Protein AF-A0A9J7DII1-F1 (afdb_monomer)

Solvent-accessible surface area (backbone atoms only — not comparable to full-atom values): 7052 Å² total; per-residue (Å²): 116,86,86,65,95,53,100,43,70,68,60,36,52,50,51,50,50,59,45,67,70,37,94,62,54,35,70,43,43,63,63,62,59,61,94,81,24,50,69,51,42,53,53,52,48,50,48,67,77,57,38,48,88,72,51,88,47,69,65,64,27,51,51,55,48,55,54,41,68,74,36,46,54,53,88,28,40,59,59,87,52,95,58,27,72,67,19,47,59,48,37,41,60,67,76,62,31,59,71,74,48,93,64,71,86,69,74,78,68,82,83,83,74,88,133

Secondary structure (DSSP, 8-state):
-----SS-HHHHHHHHHHHHTSTT--SBS----TTT-HHHHHHHHHHHHS-TTT---HHHHHHHHHHHHHSTTTT-B--SSTTHHHHHHHHHHHHS-TTTS-----------S--

Mean predicted aligned error: 11.06 Å

Foldseek 3Di:
DDDDPDPDPVVRVVVVVVLVPDPLAAQFLDADPCVVGVQSVVLLVLCVVQQLVPPPDLVSSVVNLVVLVVHNCQNHDADPDPCRVVRVVSVCSRVVRPSPDPPPPPVPPPPPDDD

Radius of gyration: 17.5 Å; Cα contacts (8 Å, |Δi|>4): 100; chains: 1; bounding box: 32×46×57 Å

Structure (mmCIF, N/CA/C/O backbone):
data_AF-A0A9J7DII1-F1
#
_entry.id   AF-A0A9J7DII1-F1
#
loop_
_atom_site.group_PDB
_atom_site.id
_atom_site.type_symbol
_atom_site.label_atom_id
_atom_site.label_alt_id
_atom_site.label_comp_id
_atom_site.label_asym_id
_atom_site.label_entity_id
_atom_site.label_seq_id
_atom_site.pdbx_PDB_ins_code
_atom_site.Cartn_x
_atom_site.Cartn_y
_atom_site.Cartn_z
_atom_site.occupancy
_atom_site.B_iso_or_equiv
_atom_site.auth_seq_id
_atom_site.auth_comp_id
_atom_site.auth_asym_id
_atom_site.auth_atom_id
_atom_site.pdbx_PDB_model_num
ATOM 1 N N . MET A 1 1 ? 17.435 -5.331 -2.290 1.00 52.09 1 MET A N 1
ATOM 2 C CA . MET A 1 1 ? 17.620 -6.429 -1.319 1.00 52.09 1 MET A CA 1
ATOM 3 C C . MET A 1 1 ? 16.309 -6.612 -0.575 1.00 52.09 1 MET A C 1
ATOM 5 O O . MET A 1 1 ? 15.732 -5.611 -0.170 1.00 52.09 1 MET A O 1
ATOM 9 N N . VAL A 1 2 ? 15.807 -7.845 -0.491 1.00 60.12 2 VAL A N 1
ATOM 10 C CA . VAL A 1 2 ? 14.601 -8.210 0.274 1.00 60.12 2 VAL A CA 1
ATOM 11 C C . VAL A 1 2 ? 15.051 -8.577 1.688 1.00 60.12 2 VAL A C 1
ATOM 13 O O . VAL A 1 2 ? 16.048 -9.282 1.823 1.00 60.12 2 VAL A O 1
ATOM 16 N N . SER A 1 3 ? 14.366 -8.080 2.721 1.00 61.62 3 SER A N 1
ATOM 17 C CA . SER A 1 3 ? 14.658 -8.441 4.114 1.00 61.62 3 SER A CA 1
ATOM 18 C C . SER A 1 3 ? 13.784 -9.617 4.545 1.00 61.62 3 SER A C 1
ATOM 20 O O . SER A 1 3 ? 12.602 -9.663 4.213 1.00 61.62 3 SER A O 1
ATOM 22 N N . CYS A 1 4 ? 14.371 -10.568 5.265 1.00 69.00 4 CYS A N 1
ATOM 23 C CA . CYS A 1 4 ? 13.738 -11.822 5.657 1.00 69.00 4 CYS A CA 1
ATOM 24 C C . CYS A 1 4 ? 13.708 -11.941 7.177 1.00 69.00 4 CYS A C 1
ATOM 26 O O . CYS A 1 4 ? 14.753 -11.867 7.816 1.00 69.00 4 CYS A O 1
ATOM 28 N N . SER A 1 5 ? 12.538 -12.211 7.756 1.00 69.38 5 SER A N 1
ATOM 29 C CA . SER A 1 5 ? 12.412 -12.477 9.199 1.00 69.38 5 SER A CA 1
ATOM 30 C C . SER A 1 5 ? 12.764 -13.921 9.582 1.00 69.38 5 SER A C 1
ATOM 32 O O . SER A 1 5 ? 12.849 -14.245 10.762 1.00 69.38 5 SER A O 1
ATOM 34 N N . THR A 1 6 ? 12.952 -14.816 8.605 1.00 72.75 6 THR A N 1
ATOM 35 C CA . THR A 1 6 ? 13.271 -16.228 8.856 1.00 72.75 6 THR A CA 1
ATOM 36 C C . THR A 1 6 ? 14.778 -16.436 8.997 1.00 72.75 6 THR A C 1
ATOM 38 O O . THR A 1 6 ? 15.531 -15.990 8.135 1.00 72.75 6 THR A O 1
ATOM 41 N N . VAL A 1 7 ? 15.212 -17.231 9.980 1.00 75.06 7 VAL A N 1
ATOM 42 C CA . VAL A 1 7 ? 16.637 -17.568 10.214 1.00 75.06 7 VAL A CA 1
ATOM 43 C C . VAL A 1 7 ? 17.306 -18.364 9.083 1.00 75.06 7 VAL A C 1
ATOM 45 O O . VAL A 1 7 ? 18.520 -18.522 9.070 1.00 75.06 7 VAL A O 1
ATOM 48 N N . THR A 1 8 ? 16.534 -18.887 8.129 1.00 84.50 8 THR A N 1
ATOM 49 C CA . THR A 1 8 ? 17.044 -19.676 6.998 1.00 84.50 8 THR A CA 1
ATOM 50 C C . THR A 1 8 ? 16.714 -18.998 5.676 1.00 84.50 8 THR A C 1
ATOM 52 O O . THR A 1 8 ? 15.547 -18.879 5.304 1.00 84.50 8 THR A O 1
ATOM 55 N N . VAL A 1 9 ? 17.753 -18.614 4.930 1.00 83.56 9 VAL A N 1
ATOM 56 C CA . VAL A 1 9 ? 17.637 -17.954 3.616 1.00 83.56 9 VAL A CA 1
ATOM 57 C C . VAL A 1 9 ? 16.759 -18.763 2.657 1.00 83.56 9 VAL A C 1
ATOM 59 O O . VAL A 1 9 ? 15.897 -18.199 1.985 1.00 83.56 9 VAL A O 1
ATOM 62 N N . THR A 1 10 ? 16.885 -20.091 2.672 1.00 84.44 10 THR A N 1
ATOM 63 C CA . THR A 1 10 ? 16.090 -21.001 1.836 1.00 84.44 10 THR A CA 1
ATOM 64 C C . THR A 1 10 ? 14.592 -20.923 2.134 1.00 84.44 10 THR A C 1
ATOM 66 O O . THR A 1 10 ? 13.782 -20.923 1.208 1.00 84.44 10 THR A O 1
ATOM 69 N N . LYS A 1 11 ? 14.202 -20.805 3.414 1.00 80.38 11 LYS A N 1
ATOM 70 C CA . LYS A 1 11 ? 12.791 -20.652 3.806 1.00 80.38 11 LYS A CA 1
ATOM 71 C C . LYS A 1 11 ? 12.253 -19.291 3.384 1.00 80.38 11 LYS A C 1
ATOM 73 O O . LYS A 1 11 ? 11.135 -19.219 2.882 1.00 80.38 11 LYS A O 1
ATOM 78 N N . CYS A 1 12 ? 13.061 -18.238 3.504 1.00 84.69 12 CYS A N 1
ATOM 79 C CA . CYS A 1 12 ? 12.670 -16.930 2.996 1.00 84.69 12 CYS A CA 1
ATOM 80 C C . CYS A 1 12 ? 12.473 -16.931 1.478 1.00 84.69 12 CYS A C 1
ATOM 82 O O . CYS A 1 12 ? 11.464 -16.437 0.993 1.00 84.69 12 CYS A O 1
ATOM 84 N N . GLN A 1 13 ? 13.402 -17.510 0.716 1.00 83.50 13 GLN A N 1
ATOM 85 C CA . GLN A 1 13 ? 13.286 -17.583 -0.742 1.00 83.50 13 GLN A CA 1
ATOM 86 C C . GLN A 1 13 ? 12.101 -18.446 -1.185 1.00 83.50 13 GLN A C 1
ATOM 88 O O . GLN A 1 13 ? 11.449 -18.113 -2.171 1.00 83.50 13 GLN A O 1
ATOM 93 N N . ALA A 1 14 ? 11.792 -19.533 -0.470 1.00 85.44 14 ALA A N 1
ATOM 94 C CA . ALA A 1 14 ? 10.582 -20.317 -0.711 1.00 85.44 14 ALA A CA 1
ATOM 95 C C . ALA A 1 14 ? 9.315 -19.484 -0.462 1.00 85.44 14 ALA A C 1
ATOM 97 O O . ALA A 1 14 ? 8.473 -19.400 -1.350 1.00 85.44 14 ALA A O 1
ATOM 98 N N . ALA A 1 15 ? 9.222 -18.796 0.681 1.00 82.31 15 ALA A N 1
ATOM 99 C CA . ALA A 1 15 ? 8.095 -17.915 0.988 1.00 82.31 15 ALA A CA 1
ATOM 100 C C . ALA A 1 15 ? 7.958 -16.775 -0.034 1.00 82.31 15 ALA A C 1
ATOM 102 O O . ALA A 1 15 ? 6.862 -16.517 -0.520 1.00 82.31 15 ALA A O 1
ATOM 103 N N . LEU A 1 16 ? 9.069 -16.139 -0.419 1.00 79.00 16 LEU A N 1
ATOM 104 C CA . LEU A 1 16 ? 9.085 -15.085 -1.430 1.00 79.00 16 LEU A CA 1
ATOM 105 C C . LEU A 1 16 ? 8.610 -15.603 -2.791 1.00 79.00 16 LEU A C 1
ATOM 107 O O . LEU A 1 16 ? 7.831 -14.918 -3.440 1.00 79.00 16 LEU A O 1
ATOM 111 N N . ARG A 1 17 ? 9.026 -16.805 -3.210 1.00 82.56 17 ARG A N 1
ATOM 112 C CA . ARG A 1 17 ? 8.556 -17.415 -4.464 1.00 82.56 17 ARG A CA 1
ATOM 113 C C . ARG A 1 17 ? 7.064 -17.727 -4.427 1.00 82.56 17 ARG A C 1
ATOM 115 O O . ARG A 1 17 ? 6.372 -17.427 -5.392 1.00 82.56 17 ARG A O 1
ATOM 122 N N . THR A 1 18 ? 6.565 -18.270 -3.319 1.00 81.06 18 THR A N 1
ATOM 123 C CA . THR A 1 18 ? 5.128 -18.517 -3.137 1.00 81.06 18 THR A CA 1
ATOM 124 C C . THR A 1 18 ? 4.331 -17.217 -3.188 1.00 81.06 18 THR A C 1
ATOM 126 O O . THR A 1 18 ? 3.301 -17.159 -3.851 1.00 81.06 18 THR A O 1
ATOM 129 N N . LEU A 1 19 ? 4.828 -16.159 -2.542 1.00 75.94 19 LEU A N 1
ATOM 130 C CA . LEU A 1 19 ? 4.216 -14.836 -2.597 1.00 75.94 19 LEU A CA 1
ATOM 131 C C . LEU A 1 19 ? 4.237 -14.279 -4.027 1.00 75.94 19 LEU A C 1
ATOM 133 O O . LEU A 1 19 ? 3.196 -13.907 -4.544 1.00 75.94 19 LEU A O 1
ATOM 137 N N . GLN A 1 20 ? 5.384 -14.306 -4.708 1.00 74.69 20 GLN A N 1
ATOM 138 C CA . GLN A 1 20 ? 5.542 -13.822 -6.087 1.00 74.69 20 GLN A CA 1
ATOM 139 C C . GLN A 1 20 ? 4.700 -14.571 -7.124 1.00 74.69 20 GLN A C 1
ATOM 141 O O . GLN A 1 20 ? 4.393 -13.998 -8.166 1.00 74.69 20 GLN A O 1
ATOM 146 N N . ALA A 1 21 ? 4.326 -15.822 -6.856 1.00 79.38 21 ALA A N 1
ATOM 147 C CA . ALA A 1 21 ? 3.450 -16.604 -7.725 1.00 79.3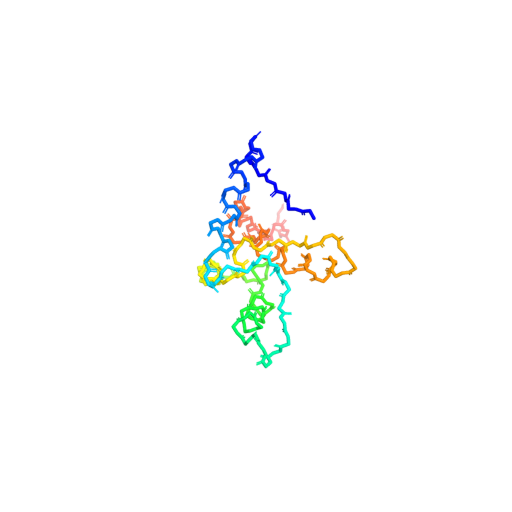8 21 ALA A CA 1
ATOM 148 C C . ALA A 1 21 ? 1.970 -16.190 -7.629 1.00 79.38 21 ALA A C 1
ATOM 150 O O . ALA A 1 21 ? 1.166 -16.581 -8.474 1.00 79.38 21 ALA A O 1
ATOM 151 N N . PHE A 1 22 ? 1.587 -15.411 -6.615 1.00 74.69 22 PHE A N 1
ATOM 152 C CA . PHE A 1 22 ? 0.216 -14.945 -6.461 1.00 74.69 22 PHE A CA 1
ATOM 153 C C . PHE A 1 22 ? -0.044 -13.761 -7.399 1.00 74.69 22 PHE A C 1
ATOM 155 O O . PHE A 1 22 ? 0.668 -12.760 -7.346 1.00 74.69 22 PHE A O 1
ATOM 162 N N . GLN A 1 23 ? -1.090 -13.836 -8.231 1.00 67.19 23 GLN A N 1
ATOM 163 C CA . GLN A 1 23 ? -1.341 -12.818 -9.266 1.00 67.19 23 GLN A CA 1
ATOM 164 C C . GLN A 1 23 ? -1.576 -11.406 -8.707 1.00 67.19 23 GLN A C 1
ATOM 166 O O . GLN A 1 23 ? -1.412 -10.419 -9.418 1.00 67.19 23 GLN A O 1
ATOM 171 N N . PHE A 1 24 ? -1.956 -11.310 -7.432 1.00 67.31 24 PHE A N 1
ATOM 172 C CA . PHE A 1 24 ? -2.195 -10.046 -6.743 1.00 67.31 24 PHE A CA 1
ATOM 173 C C . PHE A 1 24 ? -1.053 -9.650 -5.802 1.00 67.31 24 PHE A C 1
ATOM 175 O O . PHE A 1 24 ? -1.149 -8.628 -5.125 1.00 67.31 24 PHE A O 1
ATOM 182 N N . PHE A 1 25 ? 0.025 -10.435 -5.713 1.00 66.88 25 PHE A N 1
ATOM 183 C CA . PHE A 1 25 ? 1.145 -10.072 -4.857 1.00 66.88 25 PHE A CA 1
ATOM 184 C C . PHE A 1 25 ? 1.920 -8.916 -5.467 1.00 66.88 25 PHE A C 1
ATOM 186 O O . PHE A 1 25 ? 2.495 -9.011 -6.554 1.00 66.88 25 PHE A O 1
ATOM 193 N N . ARG A 1 26 ? 1.964 -7.812 -4.722 1.00 73.50 26 ARG A N 1
ATOM 194 C CA . ARG A 1 26 ? 2.692 -6.614 -5.109 1.00 73.50 26 ARG A CA 1
ATOM 195 C C . ARG A 1 26 ? 3.956 -6.494 -4.275 1.00 73.50 26 ARG A C 1
ATOM 197 O O . ARG A 1 26 ? 3.903 -6.079 -3.119 1.00 73.50 26 ARG A O 1
ATOM 204 N N . PRO A 1 27 ? 5.128 -6.801 -4.855 1.00 78.62 27 PRO A N 1
ATOM 205 C CA . PRO A 1 27 ? 6.363 -6.772 -4.094 1.00 78.62 27 PRO A CA 1
ATOM 206 C C . PRO A 1 27 ? 6.760 -5.345 -3.727 1.00 78.62 27 PRO A C 1
ATOM 208 O O . PRO A 1 27 ? 7.585 -5.174 -2.850 1.00 78.62 27 PRO A O 1
ATOM 211 N N . THR A 1 28 ? 6.227 -4.302 -4.368 1.00 86.25 28 THR A N 1
ATOM 212 C CA . THR A 1 28 ? 6.617 -2.924 -4.062 1.00 86.25 28 THR A CA 1
ATOM 213 C C . THR A 1 28 ? 5.444 -2.039 -3.687 1.00 86.25 28 THR A C 1
ATOM 215 O O . THR A 1 28 ? 4.366 -2.159 -4.260 1.00 86.25 28 THR A O 1
ATOM 218 N N . CYS A 1 29 ? 5.677 -1.110 -2.754 1.00 88.50 29 CYS A N 1
ATOM 219 C CA . CYS A 1 29 ? 4.700 -0.081 -2.396 1.00 88.50 29 CYS A CA 1
ATOM 220 C C . CYS A 1 29 ? 4.562 1.009 -3.478 1.00 88.50 29 CYS A C 1
ATOM 222 O O . CYS A 1 29 ? 3.859 1.993 -3.276 1.00 88.50 29 CYS A O 1
ATOM 224 N N . LEU A 1 30 ? 5.271 0.888 -4.606 1.00 90.00 30 LEU A N 1
ATOM 225 C CA . LEU A 1 30 ? 5.165 1.798 -5.741 1.00 90.00 30 LEU A CA 1
ATOM 226 C C . LEU A 1 30 ? 4.048 1.342 -6.687 1.00 90.00 30 LEU A C 1
ATOM 228 O O . LEU A 1 30 ? 4.088 0.234 -7.221 1.00 90.00 30 LEU A O 1
ATOM 232 N N . CYS A 1 31 ? 3.086 2.226 -6.942 1.00 88.62 31 CYS A N 1
ATOM 233 C CA . CYS A 1 31 ? 2.113 2.038 -8.014 1.00 88.62 31 CYS A CA 1
ATOM 234 C C . CYS A 1 31 ? 2.712 2.444 -9.363 1.00 88.62 31 CYS A C 1
ATOM 236 O O . CYS A 1 31 ? 3.533 3.367 -9.431 1.00 88.62 31 CYS A O 1
ATOM 238 N N . LYS A 1 32 ? 2.288 1.765 -10.433 1.00 87.38 32 LYS A N 1
ATOM 239 C CA . LYS A 1 32 ? 2.562 2.207 -11.806 1.00 87.38 32 LYS A CA 1
ATOM 240 C C . LYS A 1 32 ? 1.635 3.377 -12.158 1.00 87.38 32 LYS A C 1
ATOM 242 O O . LYS A 1 32 ? 0.882 3.865 -11.313 1.00 87.38 32 LYS A O 1
ATOM 247 N N . GLU A 1 33 ? 1.706 3.845 -13.398 1.00 88.62 33 GLU A N 1
ATOM 248 C CA . GLU A 1 33 ? 0.837 4.917 -13.882 1.00 88.62 33 GLU A CA 1
ATOM 249 C C . GLU A 1 33 ? -0.655 4.567 -13.715 1.00 88.62 33 GLU A C 1
ATOM 251 O O . GLU A 1 33 ? -1.009 3.388 -13.824 1.00 88.62 33 GLU A O 1
ATOM 256 N N . PRO A 1 34 ? -1.539 5.557 -13.472 1.00 82.69 34 PRO A N 1
ATOM 257 C CA . PRO A 1 34 ? -2.954 5.315 -13.174 1.00 82.69 34 PRO A CA 1
ATOM 258 C C . PRO A 1 34 ? -3.684 4.442 -14.200 1.00 82.69 34 PRO A C 1
ATOM 260 O O . PRO A 1 34 ? -4.493 3.606 -13.814 1.00 82.69 34 PRO A O 1
ATOM 263 N N . GLY A 1 35 ? -3.356 4.575 -15.491 1.00 85.56 35 GLY A N 1
ATOM 264 C CA . GLY A 1 35 ? -3.951 3.757 -16.556 1.00 85.56 35 GLY A CA 1
ATOM 265 C C . GLY A 1 35 ? -3.467 2.303 -16.595 1.00 85.56 35 GLY A C 1
ATOM 266 O O . GLY A 1 35 ? -4.129 1.457 -17.183 1.00 85.56 35 GLY A O 1
ATOM 267 N N . MET A 1 36 ? -2.329 1.993 -15.967 1.00 87.50 36 MET A N 1
ATOM 268 C CA . MET A 1 36 ? -1.746 0.645 -15.941 1.00 87.50 36 MET A CA 1
ATOM 269 C C . MET A 1 36 ? -2.032 -0.095 -14.630 1.00 87.50 36 MET A C 1
ATOM 271 O O . MET A 1 36 ? -1.841 -1.306 -14.537 1.00 87.50 36 MET A O 1
ATOM 275 N N . ASP A 1 37 ? -2.412 0.640 -13.587 1.00 85.31 37 ASP A N 1
ATOM 276 C CA . ASP A 1 37 ? -2.482 0.128 -12.225 1.00 85.31 37 ASP A CA 1
ATOM 277 C C . ASP A 1 37 ? -3.558 0.835 -11.387 1.00 85.31 37 ASP A C 1
ATOM 279 O O . ASP A 1 37 ? -3.250 1.450 -10.357 1.00 85.31 37 ASP A O 1
ATOM 283 N N . PRO A 1 38 ? -4.817 0.807 -11.850 1.00 87.56 38 PRO A N 1
ATOM 284 C CA . PRO A 1 38 ? -5.897 1.556 -11.224 1.00 87.56 38 PRO A CA 1
ATOM 285 C C . PRO A 1 38 ? -6.127 1.112 -9.778 1.00 87.56 38 PRO A C 1
ATOM 287 O O . PRO A 1 38 ? -6.262 1.967 -8.910 1.00 87.56 38 PRO A O 1
ATOM 290 N N . ASP A 1 39 ? -6.058 -0.191 -9.489 1.00 84.25 39 ASP A N 1
ATOM 291 C CA . ASP A 1 39 ? -6.310 -0.731 -8.147 1.00 84.25 39 ASP A CA 1
ATOM 292 C C . ASP A 1 39 ? -5.274 -0.258 -7.120 1.00 84.25 39 ASP A C 1
ATOM 294 O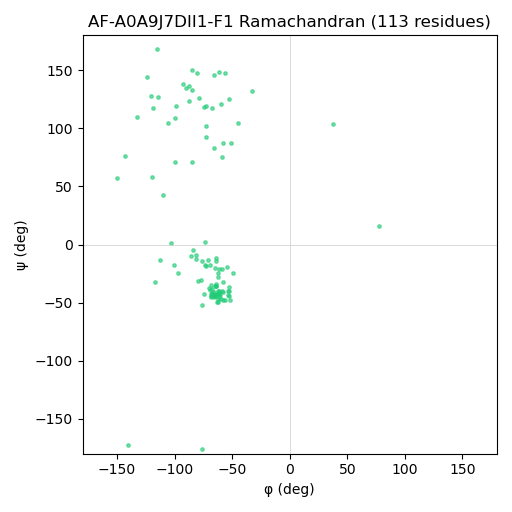 O . ASP A 1 39 ? -5.632 0.163 -6.019 1.00 84.25 39 ASP A O 1
ATOM 298 N N . CYS A 1 40 ? -3.979 -0.267 -7.471 1.00 86.44 40 CYS A N 1
ATOM 299 C CA . CYS A 1 40 ? -2.946 0.256 -6.573 1.00 86.44 40 CYS A CA 1
ATOM 300 C C . CYS A 1 40 ? -3.123 1.754 -6.355 1.00 86.44 40 CYS A C 1
ATOM 302 O O . CYS A 1 40 ? -3.005 2.215 -5.225 1.00 86.44 40 CYS A O 1
ATOM 304 N N . ASN A 1 41 ? -3.394 2.517 -7.421 1.00 87.69 41 ASN A N 1
ATOM 305 C CA . ASN A 1 41 ? -3.552 3.965 -7.317 1.00 87.69 41 ASN A CA 1
ATOM 306 C C . ASN A 1 41 ? -4.793 4.330 -6.489 1.00 87.69 41 ASN A C 1
ATOM 308 O O . ASN A 1 41 ? -4.668 5.132 -5.571 1.00 87.69 41 ASN A O 1
ATOM 312 N N . HIS A 1 42 ? -5.932 3.674 -6.718 1.00 86.81 42 HIS A N 1
ATOM 313 C CA . HIS A 1 42 ? -7.146 3.854 -5.921 1.00 86.81 42 HIS A CA 1
ATOM 314 C C . HIS A 1 42 ? -6.885 3.581 -4.440 1.00 86.81 42 HIS A C 1
ATOM 316 O O . HIS A 1 42 ? -7.218 4.385 -3.572 1.00 86.81 42 HIS A O 1
ATOM 322 N N . PHE A 1 43 ? -6.224 2.462 -4.147 1.00 82.19 43 PHE A N 1
ATOM 323 C CA . PHE A 1 43 ? -5.944 2.077 -2.777 1.00 82.19 43 PHE A CA 1
ATOM 324 C C . PHE A 1 43 ? -4.899 2.992 -2.107 1.00 82.19 43 PHE A C 1
ATOM 326 O O . PHE A 1 43 ? -5.025 3.353 -0.936 1.00 82.19 43 PHE A O 1
ATOM 333 N N . ARG A 1 44 ? -3.882 3.426 -2.858 1.00 85.25 44 ARG A N 1
ATOM 334 C CA . ARG A 1 44 ? -2.918 4.445 -2.429 1.00 85.25 44 ARG A CA 1
ATOM 335 C C . ARG A 1 44 ? -3.628 5.746 -2.059 1.00 85.25 44 ARG A C 1
ATOM 337 O O . ARG A 1 44 ? -3.314 6.316 -1.019 1.00 85.25 44 ARG A O 1
ATOM 344 N N . ASP A 1 45 ? -4.536 6.214 -2.905 1.00 86.06 45 ASP A N 1
ATOM 345 C CA . ASP A 1 45 ? -5.242 7.480 -2.708 1.00 86.06 45 ASP A CA 1
ATOM 346 C C . ASP A 1 45 ? -6.178 7.383 -1.496 1.00 86.06 45 ASP A C 1
ATOM 348 O O . ASP A 1 45 ? -6.102 8.219 -0.599 1.00 86.06 45 ASP A O 1
ATOM 352 N N . PHE A 1 46 ? -6.904 6.269 -1.357 1.00 80.25 46 PHE A N 1
ATOM 353 C CA . PHE A 1 46 ? -7.706 5.970 -0.169 1.00 80.25 46 PHE A CA 1
ATOM 354 C C . PHE A 1 46 ? -6.901 6.059 1.142 1.00 80.25 46 PHE A C 1
ATOM 356 O O . PHE A 1 46 ? -7.369 6.659 2.112 1.00 80.25 46 PHE A O 1
ATOM 363 N N . LEU A 1 47 ? -5.679 5.507 1.176 1.00 75.38 47 LEU A N 1
ATOM 364 C CA . LEU A 1 47 ? -4.790 5.598 2.342 1.00 75.38 47 LEU A CA 1
ATOM 365 C C . LEU A 1 47 ? -4.349 7.032 2.664 1.00 75.38 47 LEU A C 1
ATOM 367 O O . LEU A 1 47 ? -4.115 7.349 3.832 1.00 75.38 47 LEU A O 1
ATOM 371 N N . PHE A 1 48 ? -4.171 7.873 1.643 1.00 78.19 48 PHE A N 1
ATOM 372 C CA . PHE A 1 48 ? -3.761 9.265 1.821 1.00 78.19 48 PHE A CA 1
ATOM 373 C C . PHE A 1 48 ? -4.921 10.178 2.218 1.00 78.19 48 PHE A C 1
ATOM 375 O O . PHE A 1 48 ? -4.687 11.116 2.978 1.00 78.19 48 PHE A O 1
ATOM 382 N N . ASP A 1 49 ? -6.139 9.881 1.766 1.00 74.25 49 ASP A N 1
ATOM 383 C CA . ASP A 1 49 ? -7.355 10.616 2.130 1.00 74.25 49 ASP A CA 1
ATOM 384 C C . ASP A 1 49 ? -7.857 10.248 3.532 1.00 74.25 49 ASP A C 1
ATOM 386 O O . ASP A 1 49 ? -8.395 11.089 4.253 1.00 74.25 49 ASP A O 1
ATOM 390 N N . HIS A 1 50 ? -7.619 9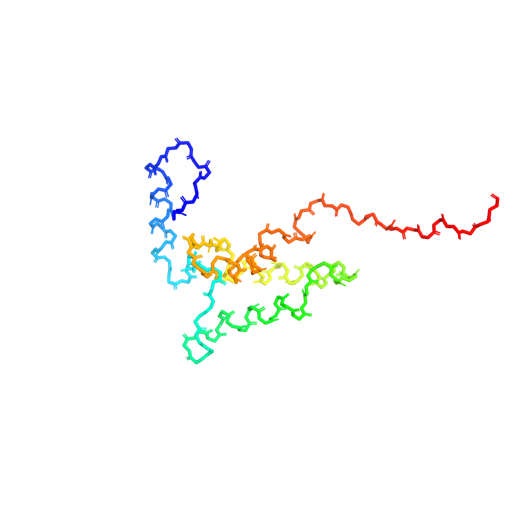.003 3.961 1.00 70.75 50 HIS A N 1
ATOM 391 C CA . HIS A 1 50 ? -8.021 8.493 5.275 1.00 70.75 50 HIS A CA 1
ATOM 392 C C . HIS A 1 50 ? -6.811 8.039 6.101 1.00 70.75 50 HIS A C 1
ATOM 394 O O . HIS A 1 50 ? -6.736 6.876 6.518 1.00 70.75 50 HIS A O 1
ATOM 400 N N . PRO A 1 51 ? -5.841 8.933 6.368 1.00 66.31 51 PRO A N 1
ATOM 401 C CA . PRO A 1 51 ? -4.641 8.562 7.083 1.00 66.31 51 PRO A CA 1
ATOM 402 C C . PRO A 1 51 ? -5.010 8.216 8.521 1.00 66.31 51 PRO A C 1
ATOM 404 O O . PRO A 1 51 ? -5.450 9.054 9.306 1.00 66.31 51 PRO A O 1
ATOM 407 N N . CYS A 1 52 ? -4.764 6.966 8.887 1.00 66.12 52 CYS A N 1
ATOM 408 C CA . CYS A 1 52 ? -5.031 6.393 10.201 1.00 66.12 52 CYS A CA 1
ATOM 409 C C . CYS A 1 52 ? -4.513 7.223 11.395 1.00 66.12 52 CYS A C 1
ATOM 411 O O . CYS A 1 52 ? -5.061 7.125 12.485 1.00 66.12 52 CYS A O 1
ATOM 413 N N . GLY A 1 53 ? -3.487 8.062 11.202 1.00 59.06 53 GLY A N 1
ATOM 414 C CA . GLY A 1 53 ? -2.980 8.981 12.231 1.00 59.06 53 GLY A CA 1
ATOM 415 C C . GLY A 1 53 ? -3.866 10.202 12.523 1.00 59.06 53 GLY A C 1
ATOM 416 O O . GLY A 1 53 ? -3.696 10.818 13.570 1.00 59.06 53 GLY A O 1
ATOM 417 N N . PHE A 1 54 ? -4.800 10.551 11.634 1.00 59.62 54 PHE A N 1
ATOM 418 C CA . PHE A 1 54 ? -5.691 11.714 11.770 1.00 59.62 54 PHE A CA 1
ATOM 419 C C . PHE A 1 54 ? -7.160 11.327 11.980 1.00 59.62 54 PHE A C 1
ATOM 421 O O . PHE A 1 54 ? -7.973 12.167 12.367 1.00 59.62 54 PHE A O 1
ATOM 428 N N . VAL A 1 55 ? -7.519 10.062 11.743 1.00 60.34 55 VAL A N 1
ATOM 429 C CA . VAL A 1 55 ? -8.888 9.578 11.933 1.00 60.34 55 VAL A CA 1
ATOM 430 C C . VAL A 1 55 ? -9.182 9.462 13.435 1.00 60.34 55 VAL A C 1
ATOM 432 O O . VAL A 1 55 ? -8.783 8.515 14.105 1.00 60.34 55 VAL A O 1
ATOM 435 N N . LEU A 1 56 ? -9.921 10.438 13.971 1.00 60.53 56 LEU A N 1
ATOM 436 C CA . LEU A 1 56 ? -10.333 10.488 15.383 1.00 60.53 56 LEU A CA 1
ATOM 437 C C . LEU A 1 56 ? -11.288 9.343 15.778 1.00 60.53 56 LEU A C 1
ATOM 439 O O . LEU A 1 56 ? -11.412 9.024 16.959 1.00 60.53 56 LEU A O 1
ATOM 443 N N . LYS A 1 57 ? -11.960 8.717 14.802 1.00 66.75 57 LYS A N 1
ATOM 444 C CA . LYS A 1 57 ? -12.956 7.658 15.017 1.00 66.75 57 LYS A CA 1
ATOM 445 C C . LYS A 1 57 ? -12.353 6.268 14.809 1.00 66.75 57 LYS A C 1
ATOM 447 O O . LYS A 1 57 ? -11.938 5.918 13.706 1.00 66.75 57 LYS A O 1
ATOM 452 N N . LYS A 1 58 ? -12.385 5.457 15.866 1.00 68.25 58 LYS A N 1
ATOM 453 C CA . LYS A 1 58 ? -11.882 4.077 15.887 1.00 68.25 58 LYS A CA 1
ATOM 454 C C . LYS A 1 58 ? -12.451 3.208 14.757 1.00 68.25 58 LYS A C 1
ATOM 456 O O . LYS A 1 58 ? -11.693 2.454 14.158 1.00 68.25 58 LYS A O 1
ATOM 461 N N . ASP A 1 59 ? -13.738 3.347 14.444 1.00 73.00 59 ASP A N 1
ATOM 462 C CA . ASP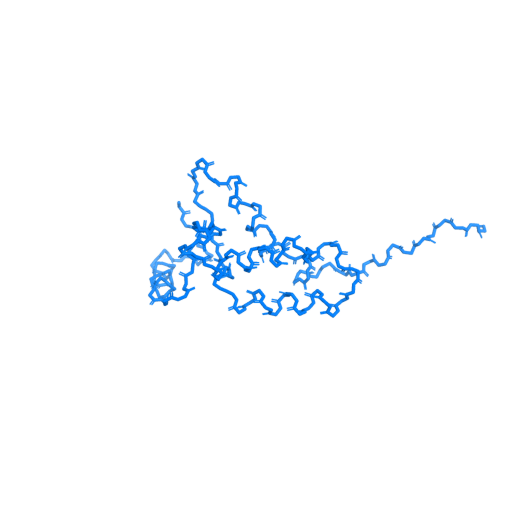 A 1 59 ? -14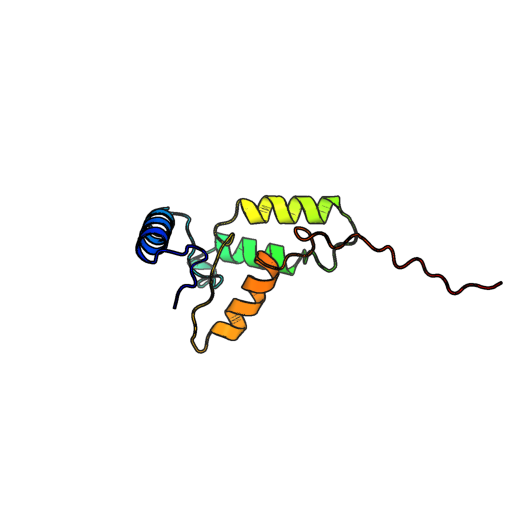.415 2.503 13.448 1.00 73.00 59 ASP A CA 1
ATOM 463 C C . ASP A 1 59 ? -13.914 2.783 12.025 1.00 73.00 59 ASP A C 1
ATOM 465 O O . ASP A 1 59 ? -13.514 1.868 11.318 1.00 73.00 59 ASP A O 1
ATOM 469 N N . ALA A 1 60 ? -13.773 4.056 11.645 1.00 71.06 60 ALA A N 1
ATOM 470 C CA . ALA A 1 60 ? -13.214 4.428 10.342 1.00 71.06 60 ALA A CA 1
ATOM 471 C C . ALA A 1 60 ? -11.742 3.986 10.190 1.00 71.06 60 ALA A C 1
ATOM 473 O O . ALA A 1 60 ? -11.313 3.556 9.124 1.00 71.06 60 ALA A O 1
ATOM 474 N N . CYS A 1 61 ? -10.968 4.041 11.275 1.00 71.44 61 CYS A N 1
ATOM 475 C CA . CYS A 1 61 ? -9.601 3.521 11.334 1.00 71.44 61 CYS A CA 1
ATOM 476 C C . CYS A 1 61 ? -9.561 1.985 11.178 1.00 71.44 61 CYS A C 1
ATOM 478 O O . CYS A 1 61 ? -8.720 1.455 10.446 1.00 71.44 61 CYS A O 1
ATOM 480 N N . HIS A 1 62 ? -10.498 1.273 11.808 1.00 74.81 62 HIS A N 1
ATOM 481 C CA . HIS A 1 62 ? -10.655 -0.175 11.684 1.00 74.81 62 HIS A CA 1
ATOM 482 C C . HIS A 1 62 ? -11.063 -0.605 10.266 1.00 74.81 62 HIS A C 1
ATOM 484 O O . HIS A 1 62 ? -10.498 -1.559 9.724 1.00 74.81 62 HIS A O 1
ATOM 490 N N . ASP A 1 63 ? -11.988 0.116 9.638 1.00 75.44 63 ASP A N 1
ATOM 491 C CA . ASP A 1 63 ? -12.458 -0.182 8.285 1.00 75.44 63 ASP A CA 1
ATOM 492 C C . ASP A 1 63 ? -11.361 0.080 7.248 1.00 75.44 63 ASP A C 1
ATOM 494 O O . ASP A 1 63 ? -11.073 -0.784 6.414 1.00 75.44 63 ASP A O 1
ATOM 498 N N . SER A 1 64 ? -10.647 1.206 7.362 1.00 73.69 64 SER A N 1
ATOM 499 C CA . SER A 1 64 ? -9.477 1.488 6.521 1.00 73.69 64 SER A CA 1
ATOM 500 C C . SER A 1 64 ? -8.390 0.420 6.660 1.00 73.69 64 SER A C 1
ATOM 502 O O . SER A 1 64 ? -7.791 0.009 5.665 1.00 73.69 64 SER A O 1
ATOM 504 N N . TRP A 1 65 ? -8.149 -0.078 7.877 1.00 75.69 65 TRP A N 1
ATOM 505 C CA . TRP A 1 65 ? -7.207 -1.173 8.106 1.00 75.69 65 TRP A CA 1
ATOM 506 C C . TRP A 1 65 ? -7.674 -2.505 7.508 1.00 75.69 65 TRP A C 1
ATOM 508 O O . TRP A 1 65 ? -6.875 -3.241 6.923 1.00 75.69 65 TRP A O 1
ATOM 518 N N . THR A 1 66 ? -8.960 -2.823 7.635 1.00 78.88 66 THR A N 1
ATOM 519 C CA . THR A 1 66 ? -9.540 -4.048 7.071 1.00 78.88 66 THR A CA 1
ATOM 520 C C . THR A 1 66 ? -9.395 -4.056 5.553 1.00 78.88 66 THR A C 1
ATOM 522 O O . THR A 1 66 ? -8.898 -5.032 4.994 1.00 78.88 66 THR A O 1
ATOM 525 N N . ASN A 1 67 ? -9.700 -2.934 4.898 1.00 78.06 67 ASN A N 1
ATOM 526 C CA . ASN A 1 67 ? -9.499 -2.772 3.458 1.00 78.06 67 ASN A CA 1
ATOM 527 C C . ASN A 1 67 ? -8.017 -2.845 3.066 1.00 78.06 67 ASN A C 1
ATOM 529 O O . ASN A 1 67 ? -7.681 -3.421 2.033 1.00 78.06 67 ASN A O 1
ATOM 533 N N . LEU A 1 68 ? -7.111 -2.336 3.909 1.00 77.50 68 LEU A N 1
ATOM 534 C CA . LEU A 1 68 ? -5.672 -2.464 3.684 1.00 77.50 68 LEU A CA 1
ATOM 535 C C . LEU A 1 68 ? -5.187 -3.908 3.690 1.00 77.50 68 LEU A C 1
ATOM 537 O O . LEU A 1 68 ? -4.407 -4.273 2.819 1.00 77.50 68 LEU A O 1
ATOM 541 N N . ARG A 1 69 ? -5.660 -4.746 4.614 1.00 79.25 69 ARG A N 1
ATOM 542 C CA . ARG A 1 69 ? -5.295 -6.173 4.641 1.00 79.25 69 ARG A CA 1
ATOM 543 C C . ARG A 1 69 ? -5.733 -6.939 3.398 1.00 79.25 69 ARG A C 1
ATOM 545 O O . ARG A 1 69 ? -5.113 -7.943 3.063 1.00 79.25 69 ARG A O 1
ATOM 552 N N . LEU A 1 70 ? -6.802 -6.486 2.752 1.00 79.69 70 LEU A N 1
ATOM 553 C CA . LEU A 1 70 ? -7.320 -7.080 1.524 1.00 79.69 70 LEU A CA 1
ATOM 554 C C . LEU A 1 70 ? -6.625 -6.531 0.274 1.00 79.69 70 LEU A C 1
ATOM 556 O O . LEU A 1 70 ? -6.825 -7.063 -0.817 1.00 79.69 70 LEU A O 1
ATOM 560 N N . SER A 1 71 ? -5.812 -5.480 0.410 1.00 76.69 71 SER A N 1
ATOM 561 C CA . SER A 1 71 ? -5.187 -4.842 -0.735 1.00 76.69 71 SER A CA 1
ATOM 562 C C . SER A 1 71 ? -3.883 -5.535 -1.145 1.00 76.69 71 SER A C 1
ATOM 564 O O . SER A 1 71 ? -3.123 -6.016 -0.298 1.00 76.69 71 SER A O 1
ATOM 566 N N . PRO A 1 72 ? -3.540 -5.491 -2.444 1.00 75.19 72 PRO A N 1
ATOM 567 C CA . PRO A 1 72 ? -2.236 -5.916 -2.950 1.00 75.19 72 PRO A CA 1
ATOM 568 C C . PRO A 1 72 ? -1.034 -5.231 -2.282 1.00 75.19 72 PRO A C 1
ATOM 570 O O . PRO A 1 72 ? 0.086 -5.724 -2.388 1.00 75.19 72 PRO A O 1
ATOM 573 N N . MET A 1 73 ? -1.227 -4.076 -1.630 1.00 79.38 73 MET A N 1
ATOM 574 C CA . MET A 1 73 ? -0.136 -3.359 -0.969 1.00 79.38 73 MET A CA 1
ATOM 575 C C . MET A 1 73 ? 0.198 -3.920 0.415 1.00 79.38 73 MET A C 1
ATOM 577 O O . MET A 1 73 ? 1.241 -3.563 0.964 1.00 79.38 73 MET A O 1
ATOM 581 N N . PHE A 1 74 ? -0.641 -4.783 0.996 1.00 81.88 74 PHE A N 1
ATOM 582 C CA . PHE A 1 74 ? -0.339 -5.410 2.278 1.00 81.88 74 PHE A CA 1
ATOM 583 C C . PHE A 1 74 ? 0.962 -6.225 2.194 1.00 81.88 74 PHE A C 1
ATOM 585 O O . PHE A 1 74 ? 1.089 -7.144 1.389 1.00 81.88 74 PHE A O 1
ATOM 592 N N . GLY A 1 75 ? 1.951 -5.877 3.022 1.00 76.62 75 GLY A N 1
ATOM 593 C CA . GLY A 1 75 ? 3.267 -6.529 3.008 1.00 76.62 75 GLY A CA 1
ATOM 594 C C . GLY A 1 75 ? 4.194 -6.091 1.866 1.00 76.62 75 GLY A C 1
ATOM 595 O O . GLY A 1 75 ? 5.188 -6.765 1.593 1.00 76.62 75 GLY A O 1
ATOM 596 N N . CYS A 1 76 ? 3.903 -4.968 1.203 1.00 85.31 76 CYS A N 1
ATOM 597 C CA . CYS A 1 76 ? 4.788 -4.400 0.192 1.00 85.31 76 CYS A CA 1
ATOM 598 C C . CYS A 1 76 ? 6.163 -4.018 0.778 1.00 85.31 76 CYS A C 1
ATOM 600 O O . CYS A 1 76 ? 6.271 -3.602 1.934 1.00 85.31 76 CYS A O 1
ATOM 602 N N . ILE A 1 77 ? 7.224 -4.117 -0.032 1.00 86.12 77 ILE A N 1
ATOM 603 C CA . ILE A 1 77 ? 8.588 -3.716 0.350 1.00 86.12 77 ILE A CA 1
ATOM 604 C C . ILE A 1 77 ? 9.086 -2.537 -0.495 1.00 86.12 77 ILE A C 1
ATOM 606 O O . ILE A 1 77 ? 8.498 -2.172 -1.516 1.00 86.12 77 ILE A O 1
ATOM 610 N N . CYS A 1 78 ? 10.202 -1.931 -0.089 1.00 88.88 78 CYS A N 1
ATOM 611 C CA . CYS A 1 78 ? 10.815 -0.838 -0.838 1.00 88.88 78 CYS A CA 1
ATOM 612 C C . CYS A 1 78 ? 12.185 -1.210 -1.407 1.00 88.88 78 CYS A C 1
ATOM 614 O O . CYS A 1 78 ? 13.059 -1.654 -0.657 1.00 88.88 78 CYS A O 1
ATOM 616 N N . PRO A 1 79 ? 12.408 -1.028 -2.725 1.00 85.50 79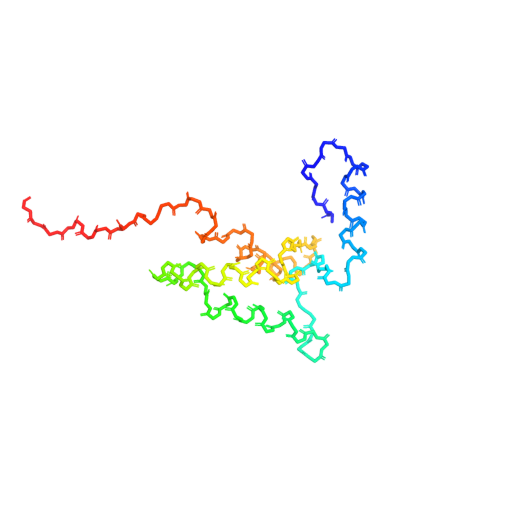 PRO A N 1
ATOM 617 C CA . PRO A 1 79 ? 13.720 -1.243 -3.315 1.00 85.50 79 PRO A CA 1
ATOM 618 C C . PRO A 1 79 ? 14.722 -0.216 -2.771 1.00 85.50 79 PRO A C 1
ATOM 620 O O . PRO A 1 79 ? 14.384 0.943 -2.532 1.00 85.50 79 PRO A O 1
ATOM 623 N N . ASN A 1 80 ? 15.979 -0.634 -2.609 1.00 85.44 80 ASN A N 1
ATOM 624 C CA . ASN A 1 80 ? 17.062 0.256 -2.191 1.00 85.44 80 ASN A CA 1
ATOM 625 C C . ASN A 1 80 ? 17.653 0.983 -3.412 1.00 85.44 80 ASN A C 1
ATOM 627 O O . ASN A 1 80 ? 18.729 0.634 -3.887 1.00 85.44 80 ASN A O 1
ATOM 631 N N . ASN A 1 81 ? 16.894 1.919 -3.981 1.00 86.19 81 ASN A N 1
ATOM 632 C CA . ASN A 1 81 ? 17.294 2.737 -5.130 1.00 86.19 81 ASN A CA 1
ATOM 633 C C . ASN A 1 81 ? 16.804 4.191 -4.960 1.00 86.19 81 ASN A C 1
ATOM 635 O O . ASN A 1 81 ? 16.265 4.553 -3.914 1.00 86.19 81 ASN A O 1
ATOM 639 N N . HIS A 1 82 ? 16.955 5.037 -5.984 1.00 92.50 82 HIS A N 1
ATOM 640 C CA . HIS A 1 82 ? 16.544 6.449 -5.921 1.00 92.50 82 HIS A CA 1
ATOM 641 C C . HIS A 1 82 ? 15.042 6.655 -5.619 1.00 92.50 82 HIS A C 1
ATOM 643 O O . HIS A 1 82 ? 14.657 7.702 -5.102 1.00 92.50 82 HIS A O 1
ATOM 649 N N . MET A 1 83 ? 14.194 5.648 -5.859 1.00 88.81 83 MET A N 1
ATOM 650 C CA . MET A 1 83 ? 12.756 5.687 -5.563 1.00 88.81 83 MET A CA 1
ATOM 651 C C . MET A 1 83 ? 12.426 5.330 -4.108 1.00 88.81 83 MET A C 1
ATOM 653 O O . MET A 1 83 ? 11.265 5.447 -3.707 1.00 88.81 83 MET A O 1
ATOM 657 N N . LYS A 1 84 ? 13.420 4.928 -3.298 1.00 88.88 84 LYS A N 1
ATOM 658 C CA . LYS A 1 84 ? 13.224 4.483 -1.910 1.00 88.88 84 LYS A CA 1
ATOM 659 C C . LYS A 1 84 ? 12.426 5.498 -1.093 1.00 88.88 84 LYS A C 1
ATOM 66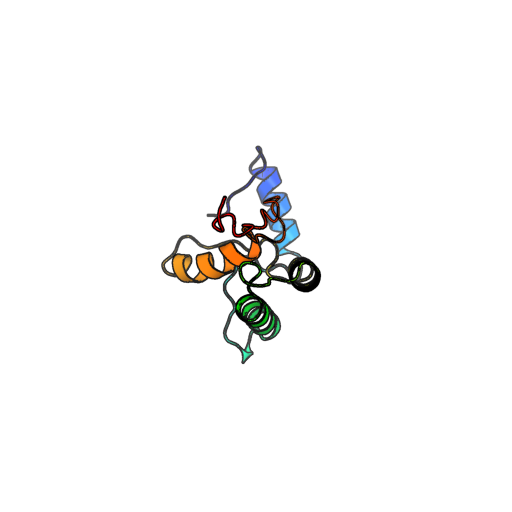1 O O . LYS A 1 84 ? 11.432 5.122 -0.491 1.00 88.88 84 LYS A O 1
ATOM 666 N N . LYS A 1 85 ? 12.779 6.789 -1.149 1.00 91.12 85 LYS A N 1
ATOM 667 C CA . LYS A 1 85 ? 12.074 7.850 -0.399 1.00 91.12 85 LYS A CA 1
ATOM 668 C C . LYS A 1 85 ? 10.582 7.931 -0.741 1.00 91.12 85 LYS A C 1
ATOM 670 O O . LYS A 1 85 ? 9.756 8.108 0.150 1.00 91.12 85 LYS A O 1
ATOM 675 N N . ARG A 1 86 ? 10.230 7.795 -2.025 1.00 90.31 86 ARG A N 1
ATOM 676 C CA . ARG A 1 86 ? 8.830 7.800 -2.483 1.00 90.31 86 ARG A CA 1
ATOM 677 C C . ARG A 1 86 ? 8.097 6.550 -2.001 1.00 90.31 86 ARG A C 1
ATOM 679 O O . ARG A 1 86 ? 6.966 6.652 -1.541 1.00 90.31 86 ARG A O 1
ATOM 686 N N . CYS A 1 87 ? 8.754 5.397 -2.083 1.00 91.06 87 CYS A N 1
ATOM 687 C CA . CYS A 1 87 ? 8.206 4.130 -1.615 1.00 91.06 87 CYS A CA 1
ATOM 688 C C . CYS A 1 87 ? 7.993 4.116 -0.091 1.00 91.06 87 CYS A C 1
ATOM 690 O O . CYS A 1 87 ? 6.923 3.724 0.371 1.00 91.06 87 CYS A O 1
ATOM 692 N N . ASP A 1 88 ? 8.968 4.611 0.681 1.00 90.06 88 ASP A N 1
ATOM 693 C CA . ASP A 1 88 ? 8.956 4.619 2.149 1.00 90.06 88 ASP A CA 1
ATOM 694 C C . ASP A 1 88 ? 7.735 5.362 2.713 1.00 90.06 88 ASP A C 1
ATOM 696 O O . ASP A 1 88 ? 7.207 4.986 3.759 1.00 90.06 88 ASP A O 1
ATOM 700 N N . ARG A 1 89 ? 7.241 6.395 2.012 1.00 87.44 89 ARG A N 1
ATOM 701 C CA . ARG A 1 89 ? 6.025 7.121 2.411 1.00 87.44 89 ARG A CA 1
ATOM 702 C C . ARG A 1 89 ? 4.812 6.189 2.476 1.00 87.44 89 ARG A C 1
ATOM 704 O O . ARG A 1 89 ? 4.084 6.217 3.461 1.00 87.44 89 ARG A O 1
ATOM 711 N N . ILE A 1 90 ? 4.619 5.356 1.454 1.00 85.62 90 ILE A N 1
ATOM 712 C CA . ILE A 1 90 ? 3.513 4.390 1.397 1.00 85.62 90 ILE A CA 1
ATOM 713 C C . ILE A 1 90 ? 3.795 3.226 2.351 1.00 85.62 90 ILE A C 1
ATOM 715 O O . ILE A 1 90 ? 2.921 2.834 3.119 1.00 85.62 90 ILE A O 1
ATOM 719 N N . PHE A 1 91 ? 5.037 2.733 2.372 1.00 87.75 91 PHE A N 1
ATOM 720 C CA . PHE A 1 91 ? 5.465 1.658 3.267 1.00 87.75 91 PHE A CA 1
ATOM 721 C C . PHE A 1 91 ? 5.148 1.957 4.733 1.00 87.75 91 PHE A C 1
ATOM 723 O O . PHE A 1 91 ? 4.655 1.078 5.434 1.00 87.75 91 PHE A O 1
ATOM 730 N N . ASN A 1 92 ? 5.390 3.187 5.193 1.00 83.06 92 ASN A N 1
ATOM 731 C CA . ASN A 1 92 ? 5.107 3.583 6.570 1.00 83.06 92 ASN A CA 1
ATOM 732 C C . ASN A 1 92 ? 3.608 3.612 6.880 1.00 83.06 92 ASN A C 1
ATOM 734 O O . ASN A 1 92 ? 3.214 3.176 7.952 1.00 83.06 92 ASN A O 1
ATOM 738 N N . ILE A 1 93 ? 2.762 4.060 5.953 1.00 78.69 93 ILE A N 1
ATOM 739 C CA . ILE A 1 93 ? 1.306 4.065 6.166 1.00 78.69 93 ILE A CA 1
ATOM 740 C C . ILE A 1 93 ? 0.756 2.636 6.195 1.00 78.69 93 ILE A C 1
ATOM 742 O O . ILE A 1 93 ? -0.165 2.345 6.952 1.00 78.69 93 ILE A O 1
ATOM 746 N N . VAL A 1 94 ? 1.337 1.739 5.397 1.00 79.50 94 VAL A N 1
ATOM 747 C CA . VAL A 1 94 ? 0.917 0.339 5.326 1.00 79.50 94 VAL A CA 1
ATOM 748 C C . VAL A 1 94 ? 1.405 -0.471 6.530 1.00 79.50 94 VAL A C 1
ATOM 750 O O . VAL A 1 94 ? 0.614 -1.150 7.180 1.00 79.50 94 VAL A O 1
ATOM 753 N N . ASN A 1 95 ? 2.704 -0.411 6.830 1.00 78.31 95 ASN A N 1
ATOM 754 C CA . ASN A 1 95 ? 3.359 -1.297 7.799 1.00 78.31 95 ASN A CA 1
ATOM 755 C C . ASN A 1 95 ? 3.512 -0.675 9.195 1.00 78.31 95 ASN A C 1
ATOM 757 O O . ASN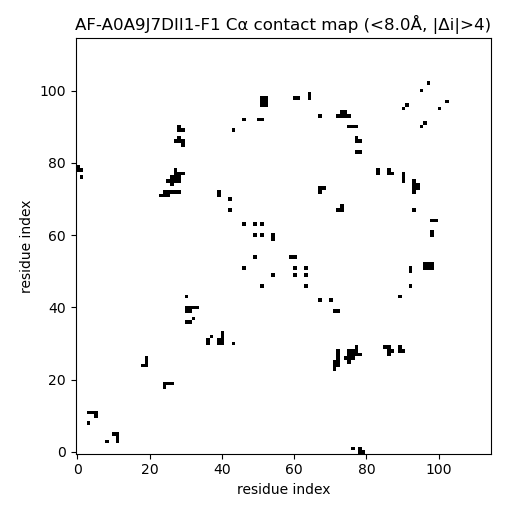 A 1 95 ? 3.576 -1.404 10.180 1.00 78.31 95 ASN A O 1
ATOM 761 N N . HIS A 1 96 ? 3.529 0.655 9.301 1.00 75.19 96 HIS A N 1
ATOM 762 C CA . HIS A 1 96 ? 3.556 1.394 10.570 1.00 75.19 96 HIS A CA 1
ATOM 763 C C . HIS A 1 96 ? 2.225 2.113 10.805 1.00 75.19 96 HIS A C 1
ATOM 765 O O . HIS A 1 96 ? 2.175 3.272 11.217 1.00 75.19 96 HIS A O 1
ATOM 771 N N . ASN A 1 97 ? 1.128 1.414 10.514 1.00 65.44 97 ASN A N 1
ATOM 772 C CA . ASN A 1 97 ? -0.207 1.957 10.660 1.00 65.44 97 ASN A CA 1
ATOM 773 C C . ASN A 1 97 ? -0.608 2.021 12.157 1.00 65.44 97 ASN A C 1
ATOM 775 O O . ASN A 1 97 ? -0.698 0.972 12.809 1.00 65.44 97 ASN A O 1
ATOM 779 N N . PRO A 1 98 ? -0.886 3.214 12.723 1.00 65.94 98 PRO A N 1
ATOM 780 C CA . PRO A 1 98 ? -1.263 3.369 14.132 1.00 65.94 98 PRO A CA 1
ATOM 781 C C . PRO A 1 98 ? -2.592 2.687 14.499 1.00 65.94 98 PRO A C 1
ATOM 783 O O . PRO A 1 98 ? -2.841 2.465 15.679 1.00 65.94 98 PRO A O 1
ATOM 786 N N . CYS A 1 99 ? -3.409 2.278 13.521 1.00 65.88 99 CYS A N 1
ATOM 787 C CA . CYS A 1 99 ? -4.606 1.460 13.748 1.00 65.88 99 CYS A CA 1
ATOM 788 C C . CYS A 1 99 ? -4.301 0.006 14.158 1.00 65.88 99 CYS A C 1
ATOM 790 O O . CYS A 1 99 ? -5.195 -0.717 14.588 1.00 65.88 99 CYS A O 1
ATOM 792 N N . VAL A 1 100 ? -3.052 -0.444 14.001 1.00 61.25 100 VAL A N 1
ATOM 793 C CA . VAL A 1 100 ? -2.655 -1.868 14.051 1.00 61.25 100 VAL A CA 1
ATOM 794 C C . VAL A 1 100 ? -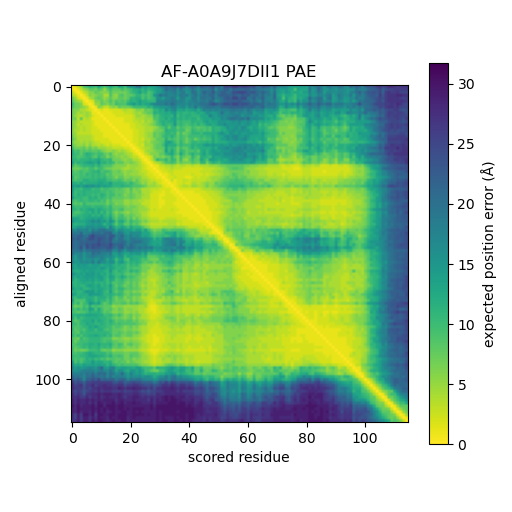1.710 -2.149 15.202 1.00 61.25 100 VAL A C 1
ATOM 796 O O . VAL A 1 100 ? -1.722 -3.234 15.786 1.00 61.25 100 VAL A O 1
ATOM 799 N N . GLY A 1 101 ? -0.886 -1.161 15.540 1.00 57.00 101 GLY A N 1
ATOM 800 C CA . GLY A 1 101 ? -0.029 -1.196 16.709 1.00 57.00 101 GLY A CA 1
ATOM 801 C C . GLY A 1 101 ? -0.796 -0.731 17.936 1.00 57.00 101 GLY A C 1
ATOM 802 O O . GLY A 1 101 ? -1.438 0.311 17.915 1.00 57.00 101 GLY A O 1
ATOM 803 N N . LYS A 1 102 ? -0.679 -1.475 19.037 1.00 50.06 102 LYS A N 1
ATOM 804 C CA . LYS A 1 102 ? -1.055 -1.034 20.385 1.00 50.06 102 LYS A CA 1
ATOM 805 C C . LYS A 1 102 ? -0.273 0.230 20.793 1.00 50.06 102 LYS A C 1
ATOM 807 O O . LYS A 1 102 ? 0.604 0.165 21.646 1.00 50.06 102 LYS A O 1
ATOM 812 N N . LEU A 1 103 ? -0.616 1.393 20.260 1.00 43.53 103 LEU A N 1
ATOM 813 C CA . LEU A 1 103 ? -0.643 2.600 21.063 1.00 43.53 103 LEU A CA 1
ATOM 814 C C . LEU A 1 103 ? -2.102 2.791 21.419 1.00 43.53 103 LEU A C 1
ATOM 816 O O . LEU A 1 103 ? -2.956 3.060 20.581 1.00 43.53 103 LEU A O 1
ATOM 820 N N . LYS A 1 104 ? -2.374 2.558 22.699 1.00 38.88 104 LYS A N 1
ATOM 821 C CA . LYS A 1 104 ? -3.552 3.057 23.387 1.00 38.88 104 LYS A CA 1
ATOM 822 C C . LYS A 1 104 ? -3.900 4.417 22.777 1.00 38.88 104 LYS A C 1
ATOM 824 O O . LYS A 1 104 ? -3.015 5.267 22.675 1.00 38.88 104 LYS A O 1
ATOM 829 N N . TYR A 1 105 ? -5.165 4.629 22.427 1.00 40.81 105 TYR A N 1
ATOM 830 C CA . TYR A 1 105 ? -5.742 5.960 22.528 1.00 40.81 105 TYR A CA 1
ATOM 831 C C . TYR A 1 105 ? -5.439 6.441 23.955 1.00 40.81 105 TYR A C 1
ATOM 833 O O . TYR A 1 105 ? -6.201 6.193 24.885 1.00 40.81 105 TYR A O 1
ATOM 841 N N . VAL A 1 106 ? -4.277 7.059 24.171 1.00 42.12 106 VAL A N 1
ATOM 842 C CA . VAL A 1 106 ? -4.118 8.006 25.254 1.00 42.12 106 VAL A CA 1
ATOM 843 C C . VAL A 1 106 ? -4.904 9.184 24.734 1.00 42.12 106 VAL A C 1
ATOM 845 O O . VAL A 1 106 ? -4.416 9.983 23.938 1.00 42.12 106 VAL A O 1
ATOM 848 N N . HIS A 1 107 ? -6.176 9.213 25.117 1.00 39.81 107 HIS A N 1
ATOM 849 C CA . HIS A 1 107 ? -6.912 10.451 25.215 1.00 39.81 107 HIS A CA 1
ATOM 850 C C . HIS A 1 107 ? -5.952 11.413 25.927 1.00 39.81 107 HIS A C 1
ATOM 852 O O . HIS A 1 107 ? -5.685 11.254 27.119 1.00 39.81 107 HIS A O 1
ATOM 858 N N . LYS A 1 108 ? -5.335 12.352 25.198 1.00 37.78 108 LYS A N 1
ATOM 859 C CA . LYS A 1 108 ? -4.822 13.558 25.838 1.00 37.78 108 LYS A CA 1
ATOM 860 C C . LYS A 1 108 ? -6.077 14.269 26.316 1.00 37.78 108 LYS A C 1
ATOM 862 O O . LYS A 1 108 ? -6.632 15.105 25.611 1.00 37.78 108 LYS A O 1
ATOM 867 N N . ASN A 1 109 ? -6.571 13.856 27.480 1.00 37.25 109 ASN A N 1
ATOM 868 C CA . ASN A 1 109 ? -7.436 14.703 28.263 1.00 37.25 109 ASN A CA 1
ATOM 869 C C . ASN A 1 109 ? -6.672 16.012 28.423 1.00 37.25 109 ASN A C 1
ATOM 871 O O . ASN A 1 109 ? -5.505 16.032 28.819 1.00 37.25 109 ASN A O 1
ATOM 875 N N . ASN A 1 110 ? -7.327 17.091 28.023 1.00 43.16 110 ASN A N 1
ATOM 876 C CA . ASN A 1 110 ? -6.967 18.424 28.442 1.00 43.16 110 ASN A CA 1
ATOM 877 C C . ASN A 1 110 ? -7.023 18.467 29.976 1.00 43.16 110 ASN A C 1
ATOM 879 O O . ASN A 1 110 ? -8.045 18.830 30.540 1.00 43.16 110 ASN A O 1
ATOM 883 N N . GLU A 1 111 ? -5.937 18.114 30.656 1.00 41.50 111 GLU A N 1
ATOM 884 C CA . GLU A 1 111 ? -5.718 18.487 32.053 1.00 41.50 111 GLU A CA 1
ATOM 885 C C . GLU A 1 111 ? -4.781 19.690 32.092 1.00 41.50 111 GLU A C 1
ATOM 887 O O . GLU A 1 111 ? -3.613 19.608 32.459 1.00 41.50 111 GLU A O 1
ATOM 892 N N . LYS A 1 112 ? -5.329 20.829 31.661 1.00 34.81 112 LYS A N 1
ATOM 893 C CA . LYS A 1 112 ? -5.052 22.132 32.269 1.00 34.81 112 LYS A CA 1
ATOM 894 C C . LYS A 1 112 ? -6.330 22.969 32.257 1.00 34.81 112 LYS A C 1
ATOM 896 O O . LYS A 1 112 ? -6.465 23.896 31.465 1.00 34.81 112 LYS A O 1
ATOM 901 N N . GLN A 1 113 ? -7.241 22.651 33.173 1.00 33.19 113 GLN A N 1
ATOM 902 C CA . GLN A 1 113 ? -8.061 23.654 33.850 1.00 33.19 113 GLN A CA 1
ATOM 903 C C . GLN A 1 113 ? -8.033 23.357 35.353 1.00 33.19 113 GLN A C 1
ATOM 905 O O . GLN A 1 113 ? -8.538 22.336 35.797 1.00 33.19 113 GLN A O 1
ATOM 910 N N . GLN A 1 114 ? -7.345 24.248 36.071 1.00 32.06 114 GLN A N 1
ATOM 911 C CA . GLN A 1 114 ? -7.672 24.767 37.403 1.00 32.06 114 GLN A CA 1
ATOM 912 C C . GLN A 1 114 ? -8.275 23.798 38.434 1.00 32.06 114 GLN A C 1
ATOM 914 O O . GLN A 1 114 ? -9.488 23.600 38.474 1.00 32.06 114 GLN A O 1
ATOM 919 N N . GLN A 1 115 ? -7.436 23.381 39.384 1.00 33.50 115 GLN A N 1
ATOM 920 C CA . GLN A 1 115 ? -7.589 23.768 40.793 1.00 33.50 115 GLN A CA 1
ATOM 921 C C . GLN A 1 115 ? -6.230 23.760 41.491 1.00 33.50 115 GLN A C 1
ATOM 923 O O . GLN A 1 115 ? -5.438 22.833 41.211 1.00 33.50 115 GLN A O 1
#

Sequence (115 aa):
MVSCSTVTVTKCQAALRTLQAFQFFRPTCLCKEPGMDPDCNHFRDFLFDHPCGFVLKKDACHDSWTNLRLSPMFGCICPNNHMKKRCDRIFNIVNHNPCVGKLKYVHKNNEKQQQ

pLDDT: mean 73.39, std 15.47, range [32.06, 92.5]